Protein AF-A0A6Y2M581-F1 (afdb_monomer_lite)

Sequence (67 aa):
MSGIKKPGIVSVFLVSFANFSSIGIIAGAIKGLNEEQGNVVSRFGLKLVYGSTLVSVLSASIAALVL

Organism: Salmonella infantis (NCBI:txid595)

Secondary structure (DSSP, 8-state):
--SSHHHHHHHHHHHHHHHHHHHHHHHHHHHHH-HHHHHHHHHHHHHHHHHHHHHHHHHHHHHHHH-

InterPro domains:
  IPR008276 Concentrative nucleoside transporter [PTHR10590] (6-66)
  IPR011657 Concentrative nucleoside transporter C-terminal domain [PF07662] (8-63)

Radius of gyration: 15.49 Å; chains: 1; bounding box: 34×16×44 Å

Foldseek 3Di:
DPPPLVVQLVVLLVVLVVVLVVLVVVLVVVCVVPVVVSVVSVVCNVVVNVVSNVVSVVRSVVSNVVD

pLDDT: mean 81.99, std 9.4, range [46.12, 92.62]

Structure (mmCIF, N/CA/C/O backbone):
data_AF-A0A6Y2M581-F1
#
_entry.id   AF-A0A6Y2M581-F1
#
loop_
_atom_site.group_PDB
_atom_site.id
_atom_site.type_symbol
_atom_site.label_atom_id
_atom_site.label_alt_id
_atom_site.label_comp_id
_atom_site.label_asym_id
_atom_site.label_entity_id
_atom_site.label_seq_id
_atom_site.pdbx_PDB_ins_code
_atom_site.Cartn_x
_atom_site.Cartn_y
_atom_site.Cartn_z
_atom_site.occupancy
_atom_site.B_iso_or_equiv
_atom_site.auth_seq_id
_atom_site.auth_comp_id
_atom_site.auth_asym_id
_atom_site.auth_atom_id
_atom_site.pdbx_PDB_model_num
ATOM 1 N N . MET A 1 1 ? 21.788 0.773 -25.606 1.00 46.12 1 MET A N 1
ATOM 2 C CA . MET A 1 1 ? 20.765 1.664 -25.007 1.00 46.12 1 MET A CA 1
ATOM 3 C C . MET A 1 1 ? 19.672 0.906 -24.219 1.00 46.12 1 MET A C 1
ATOM 5 O O . MET A 1 1 ? 18.563 1.402 -24.102 1.00 46.12 1 MET A O 1
ATOM 9 N N . SER A 1 2 ? 19.941 -0.273 -23.636 1.00 55.44 2 SER A N 1
ATOM 10 C CA . SER A 1 2 ? 18.924 -1.108 -22.953 1.00 55.44 2 SER A CA 1
ATOM 11 C C . SER A 1 2 ? 18.852 -0.925 -21.424 1.00 55.44 2 SER A C 1
ATOM 13 O O . SER A 1 2 ? 17.979 -1.501 -20.779 1.00 55.44 2 SER A O 1
ATOM 15 N N . GLY A 1 3 ? 19.745 -0.121 -20.833 1.00 55.84 3 GLY A N 1
ATOM 16 C CA . GLY A 1 3 ? 19.882 0.021 -19.375 1.00 55.84 3 GLY A CA 1
ATOM 17 C C . GLY A 1 3 ? 18.941 1.026 -18.697 1.00 55.84 3 GLY A C 1
ATOM 18 O O . GLY A 1 3 ? 18.772 0.947 -17.488 1.00 55.84 3 GLY A O 1
ATOM 19 N N . ILE A 1 4 ? 18.310 1.945 -19.440 1.00 57.44 4 ILE A N 1
ATOM 20 C CA . ILE A 1 4 ? 17.556 3.082 -18.861 1.00 57.44 4 ILE A CA 1
ATOM 21 C C . ILE A 1 4 ? 16.082 2.733 -18.565 1.00 57.44 4 ILE A C 1
ATOM 23 O O . ILE A 1 4 ? 15.465 3.325 -17.685 1.00 57.44 4 ILE A O 1
ATOM 27 N N . LYS A 1 5 ? 15.513 1.710 -19.217 1.00 58.38 5 LYS A N 1
ATOM 28 C CA . LYS A 1 5 ? 14.093 1.340 -19.033 1.00 58.38 5 LYS A CA 1
ATOM 29 C C . LYS A 1 5 ? 13.795 0.681 -17.677 1.00 58.38 5 LYS A C 1
ATOM 31 O O . LYS A 1 5 ? 12.783 0.976 -17.052 1.00 58.38 5 LYS A O 1
ATOM 36 N N . LYS A 1 6 ? 14.697 -0.180 -17.185 1.00 61.78 6 LYS A N 1
ATOM 37 C CA . LYS A 1 6 ? 14.570 -0.845 -15.873 1.00 61.78 6 LYS A CA 1
ATOM 38 C C . LYS A 1 6 ? 14.525 0.126 -14.678 1.00 61.78 6 LYS A C 1
ATOM 40 O O . LYS A 1 6 ? 13.636 -0.049 -13.848 1.00 61.78 6 LYS A O 1
ATOM 45 N N . PRO A 1 7 ? 15.416 1.133 -14.562 1.00 75.12 7 PRO A N 1
ATOM 46 C CA . PRO A 1 7 ? 15.362 2.063 -13.438 1.00 75.12 7 PRO A CA 1
ATOM 47 C C . PRO A 1 7 ? 14.068 2.885 -13.418 1.00 75.12 7 PRO A C 1
ATOM 49 O O . PRO A 1 7 ? 13.523 3.078 -12.341 1.00 75.12 7 PRO A O 1
ATOM 52 N N . GLY A 1 8 ? 13.509 3.269 -14.575 1.00 78.50 8 GLY A N 1
ATOM 53 C CA . GLY A 1 8 ? 12.240 4.012 -14.636 1.00 78.50 8 GLY A CA 1
ATOM 54 C C . GLY A 1 8 ? 11.049 3.247 -14.046 1.00 78.50 8 GLY A C 1
ATOM 55 O O . GLY A 1 8 ? 10.297 3.793 -13.242 1.00 78.50 8 GLY A O 1
ATOM 56 N N . ILE A 1 9 ? 10.916 1.959 -14.373 1.00 81.75 9 ILE A N 1
ATOM 57 C CA . ILE A 1 9 ? 9.845 1.099 -13.839 1.00 81.75 9 ILE A CA 1
ATOM 58 C C . ILE A 1 9 ? 9.991 0.929 -12.318 1.00 81.75 9 ILE A C 1
ATOM 60 O O . ILE A 1 9 ? 9.013 1.042 -11.579 1.00 81.75 9 ILE A O 1
ATOM 64 N N . VAL A 1 10 ? 11.222 0.707 -11.841 1.00 80.88 10 VAL A N 1
ATOM 65 C CA . VAL A 1 10 ? 11.520 0.582 -10.405 1.00 80.88 10 VAL A CA 1
ATOM 66 C C . VAL A 1 10 ? 11.248 1.898 -9.670 1.00 80.88 10 VAL A C 1
ATOM 68 O O . VAL A 1 10 ? 10.678 1.872 -8.584 1.00 80.88 10 VAL A O 1
ATOM 71 N N . SER A 1 11 ? 11.572 3.051 -10.264 1.00 82.69 11 SER A N 1
ATOM 72 C CA . SER A 1 11 ? 11.263 4.369 -9.698 1.00 82.69 11 SER A CA 1
ATOM 73 C C . SER A 1 11 ? 9.760 4.608 -9.553 1.00 82.69 11 SER A C 1
ATOM 75 O O . SER A 1 11 ? 9.325 5.066 -8.498 1.00 82.69 11 SER A O 1
ATOM 77 N N . VAL A 1 12 ? 8.954 4.263 -10.564 1.00 83.50 12 VAL A N 1
ATOM 78 C CA . VAL A 1 12 ? 7.487 4.414 -10.501 1.00 83.50 12 VAL A CA 1
ATOM 79 C C . VAL A 1 12 ? 6.888 3.498 -9.431 1.00 83.50 12 VAL A C 1
ATOM 81 O O . VAL A 1 12 ? 6.076 3.949 -8.621 1.00 83.50 12 VAL A O 1
ATOM 84 N N . PHE A 1 13 ? 7.338 2.242 -9.366 1.00 82.44 13 PHE A N 1
ATOM 85 C CA . PHE A 1 13 ? 6.919 1.304 -8.325 1.00 82.44 13 PHE A CA 1
ATOM 86 C C . PHE A 1 13 ? 7.288 1.804 -6.918 1.00 82.44 13 PHE A C 1
ATOM 88 O O . PHE A 1 13 ? 6.443 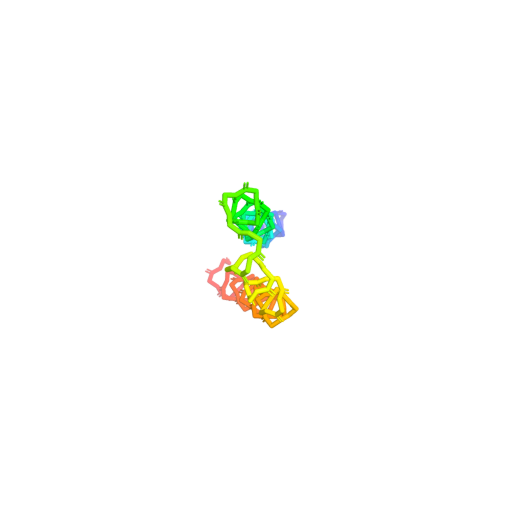1.801 -6.025 1.00 82.44 13 PHE A O 1
ATOM 95 N N . LEU A 1 14 ? 8.523 2.281 -6.715 1.00 80.56 14 LEU A N 1
ATOM 96 C CA . LEU A 1 14 ? 9.005 2.770 -5.419 1.00 80.56 14 LEU A CA 1
ATOM 97 C C . LEU A 1 14 ? 8.284 4.038 -4.958 1.00 80.56 14 LEU A C 1
ATOM 99 O O . LEU A 1 14 ? 7.903 4.108 -3.794 1.00 80.56 14 LEU A O 1
ATOM 103 N N . VAL A 1 15 ? 8.046 5.014 -5.842 1.00 83.94 15 VAL A N 1
ATOM 104 C CA . VAL A 1 15 ? 7.242 6.207 -5.515 1.00 83.94 15 VAL A CA 1
ATOM 105 C C . VAL A 1 15 ? 5.824 5.793 -5.121 1.00 83.94 15 VAL A C 1
ATOM 107 O O . VAL A 1 15 ? 5.293 6.267 -4.119 1.00 83.94 15 VAL A O 1
ATOM 110 N N . SER A 1 16 ? 5.222 4.849 -5.847 1.00 79.25 16 SER A N 1
ATOM 111 C CA . SER A 1 16 ? 3.885 4.348 -5.524 1.00 79.25 16 SER A CA 1
ATOM 112 C C . SER A 1 16 ? 3.841 3.537 -4.218 1.00 79.25 16 SER A C 1
ATOM 114 O O . SER A 1 16 ? 2.843 3.585 -3.505 1.00 79.25 16 SER A O 1
ATOM 116 N N . PHE A 1 17 ? 4.916 2.835 -3.854 1.00 73.25 17 PHE A N 1
ATOM 117 C CA . PHE A 1 17 ? 5.038 2.138 -2.568 1.00 73.25 17 PHE A CA 1
ATOM 118 C C . PHE A 1 17 ? 5.377 3.097 -1.411 1.00 73.25 17 PHE A C 1
ATOM 120 O O . PHE A 1 17 ? 4.938 2.896 -0.281 1.00 73.25 17 PHE A O 1
ATOM 127 N N . ALA A 1 18 ? 6.079 4.198 -1.683 1.00 73.12 18 ALA A N 1
ATOM 128 C CA . ALA A 1 18 ? 6.235 5.295 -0.731 1.00 73.12 18 ALA A CA 1
ATOM 129 C C . ALA A 1 18 ? 4.874 5.928 -0.387 1.00 73.12 18 ALA A C 1
ATOM 131 O O . ALA A 1 18 ? 4.640 6.281 0.767 1.00 73.12 18 ALA A O 1
ATOM 132 N N . ASN A 1 19 ? 3.926 5.948 -1.332 1.00 75.88 19 ASN A N 1
ATOM 133 C CA . ASN A 1 19 ? 2.542 6.341 -1.053 1.00 75.88 19 ASN A CA 1
ATOM 134 C C . ASN A 1 19 ? 1.796 5.333 -0.150 1.00 75.88 19 ASN A C 1
ATOM 136 O O . ASN A 1 19 ? 0.935 5.743 0.625 1.00 75.88 19 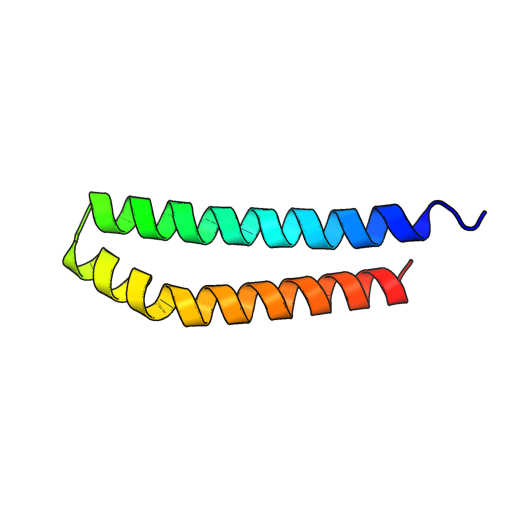ASN A O 1
ATOM 140 N N . PHE A 1 20 ? 2.139 4.035 -0.167 1.00 79.81 20 PHE A N 1
ATOM 141 C CA . PHE A 1 20 ? 1.624 3.067 0.818 1.00 79.81 20 PHE A CA 1
ATOM 142 C C . PHE A 1 20 ? 2.096 3.404 2.244 1.00 79.81 20 PHE A C 1
ATOM 144 O O . PHE A 1 20 ? 1.305 3.350 3.187 1.00 79.81 20 PHE A O 1
ATOM 151 N N . SER A 1 21 ? 3.348 3.847 2.399 1.00 82.00 21 SER A N 1
ATOM 152 C CA . SER A 1 21 ? 3.859 4.356 3.680 1.00 82.00 21 SER A CA 1
ATOM 153 C C . SER A 1 21 ? 3.020 5.532 4.201 1.00 82.00 21 SER A C 1
ATOM 155 O O . SER A 1 21 ? 2.645 5.560 5.374 1.00 82.00 21 SER A O 1
ATOM 157 N N . SER A 1 22 ? 2.613 6.454 3.318 1.00 83.25 22 SER A N 1
ATOM 158 C CA . SER A 1 22 ? 1.720 7.564 3.675 1.00 83.25 22 SER A CA 1
ATOM 159 C C . SER A 1 22 ? 0.364 7.095 4.212 1.00 83.25 22 SER A C 1
ATOM 161 O O . SER A 1 22 ? -0.138 7.694 5.157 1.00 83.25 22 SER A O 1
ATOM 163 N N . ILE A 1 23 ? -0.211 6.004 3.688 1.00 84.94 23 ILE A N 1
ATOM 164 C CA . ILE A 1 23 ? -1.463 5.424 4.214 1.00 84.94 23 ILE A CA 1
ATOM 165 C C . ILE A 1 23 ? -1.278 4.964 5.666 1.00 84.94 23 ILE A C 1
ATOM 167 O O . ILE A 1 23 ? -2.137 5.229 6.506 1.00 84.94 23 ILE A O 1
ATOM 171 N N . GLY A 1 24 ? -0.150 4.317 5.977 1.00 85.56 24 GLY A N 1
ATOM 172 C CA . GLY A 1 24 ? 0.186 3.897 7.339 1.00 85.56 24 GLY A CA 1
ATOM 173 C C . GLY A 1 24 ? 0.365 5.078 8.296 1.00 85.56 24 GLY A C 1
ATOM 174 O O . GLY A 1 24 ? -0.158 5.053 9.410 1.00 85.56 24 GLY A O 1
ATOM 175 N N . ILE A 1 25 ? 1.032 6.142 7.840 1.00 88.19 25 ILE A N 1
ATOM 176 C CA . ILE A 1 25 ? 1.211 7.380 8.612 1.00 88.19 25 ILE A CA 1
ATOM 177 C C . ILE A 1 25 ? -0.140 8.058 8.872 1.00 88.19 25 ILE A C 1
ATOM 179 O O . ILE A 1 25 ? -0.421 8.434 10.006 1.00 88.19 25 ILE A O 1
ATOM 183 N N . ILE A 1 26 ? -1.002 8.175 7.856 1.00 88.25 26 ILE A N 1
ATOM 184 C CA . ILE A 1 26 ? -2.335 8.784 7.985 1.00 88.25 26 ILE A CA 1
ATOM 185 C C . ILE A 1 26 ? -3.214 7.959 8.932 1.00 88.25 26 ILE A C 1
ATOM 187 O O . ILE A 1 26 ? -3.825 8.519 9.838 1.00 88.25 26 ILE A O 1
ATOM 191 N N . ALA A 1 27 ? -3.247 6.632 8.781 1.00 87.88 27 ALA A N 1
ATOM 192 C CA . ALA A 1 27 ? -4.006 5.757 9.673 1.00 87.88 27 ALA A CA 1
ATOM 193 C C . ALA A 1 27 ? -3.509 5.842 11.128 1.00 87.88 27 ALA A C 1
ATOM 195 O O . ALA A 1 27 ? -4.320 5.900 12.054 1.00 87.88 27 ALA A O 1
ATOM 196 N N . GLY A 1 28 ? -2.188 5.904 11.329 1.00 87.88 28 GLY A N 1
ATOM 197 C CA . GLY A 1 28 ? -1.570 6.086 12.643 1.00 87.88 28 GLY A CA 1
ATOM 198 C C . GLY A 1 28 ? -1.881 7.449 13.266 1.00 87.88 28 GLY A C 1
ATOM 199 O O . GLY A 1 28 ? -2.247 7.514 14.437 1.00 87.88 28 GLY A O 1
ATOM 200 N N . ALA A 1 29 ? -1.814 8.525 12.479 1.00 92.31 29 ALA A N 1
ATOM 201 C CA . ALA A 1 29 ? -2.145 9.877 12.925 1.00 92.31 29 ALA A CA 1
ATOM 202 C C . ALA A 1 29 ? -3.625 10.004 13.320 1.00 92.31 29 ALA A C 1
ATOM 204 O O . ALA A 1 29 ? -3.933 10.539 14.382 1.00 92.31 29 ALA A O 1
ATOM 205 N N . ILE A 1 30 ? -4.541 9.455 12.512 1.00 90.56 30 ILE A N 1
ATOM 206 C CA . ILE A 1 30 ? -5.979 9.456 12.820 1.00 90.56 30 ILE A CA 1
ATOM 207 C C . ILE A 1 30 ? -6.244 8.669 14.102 1.00 90.56 30 ILE A C 1
ATOM 209 O O . ILE A 1 30 ? -6.988 9.144 14.952 1.00 90.56 30 ILE A O 1
ATOM 213 N N . LYS A 1 31 ? -5.598 7.511 14.286 1.00 88.75 31 LYS A N 1
ATOM 214 C CA . LYS A 1 31 ? -5.738 6.710 15.508 1.00 88.75 31 LYS A CA 1
ATOM 215 C C . LYS A 1 31 ? -5.190 7.403 16.756 1.00 88.75 31 LYS A C 1
ATOM 217 O O . LYS A 1 31 ? -5.782 7.250 17.817 1.00 88.75 31 LYS A O 1
ATOM 222 N N . GLY A 1 32 ? -4.115 8.182 16.628 1.00 90.44 32 GLY A N 1
ATOM 223 C CA . GLY A 1 32 ? -3.587 9.006 17.720 1.00 90.44 32 GLY A CA 1
ATOM 224 C C . GLY A 1 32 ? -4.488 10.186 18.105 1.00 90.44 32 GLY A C 1
ATOM 225 O O . GLY A 1 32 ? -4.461 10.612 19.254 1.00 90.44 32 GLY A O 1
ATOM 226 N N . LEU A 1 33 ? -5.294 10.702 17.168 1.00 92.62 33 LEU A N 1
ATOM 227 C CA . LEU A 1 33 ? -6.257 11.787 17.415 1.00 92.62 33 LEU A CA 1
ATOM 228 C C . LEU A 1 33 ? -7.624 11.277 17.891 1.00 92.62 33 LEU A C 1
ATOM 230 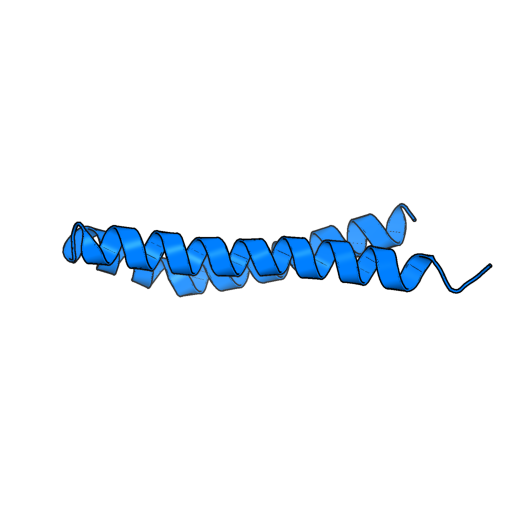O O . LEU A 1 33 ? -8.280 11.923 18.703 1.00 92.62 33 LEU A O 1
ATOM 234 N N . ASN A 1 34 ? -8.078 10.146 17.355 1.00 90.75 34 ASN A N 1
ATOM 235 C CA . ASN A 1 34 ? -9.353 9.524 17.676 1.00 90.75 34 ASN A CA 1
ATOM 236 C C . ASN A 1 34 ? -9.254 8.010 17.443 1.00 90.75 34 ASN A C 1
ATOM 238 O O . ASN A 1 34 ? -9.181 7.541 16.304 1.00 90.75 34 ASN A O 1
ATOM 242 N N . GLU A 1 35 ? -9.290 7.235 18.526 1.00 88.81 35 GLU A N 1
ATOM 243 C CA . GLU A 1 35 ? -9.147 5.780 18.453 1.00 88.81 35 GLU A CA 1
ATOM 244 C C . GLU A 1 35 ? -10.284 5.089 17.694 1.00 88.81 35 GLU A C 1
ATOM 246 O O . GLU A 1 35 ? -10.029 4.123 16.974 1.00 88.81 35 GLU A O 1
ATOM 251 N N . GLU A 1 36 ? -11.522 5.578 17.801 1.00 90.19 36 GLU A N 1
ATOM 252 C CA . GLU A 1 36 ? -12.692 4.987 17.143 1.00 90.19 36 GLU A CA 1
ATOM 253 C C . GLU A 1 36 ? -12.595 5.144 15.619 1.00 90.19 36 GLU A C 1
ATOM 255 O O . GLU A 1 36 ? -12.630 4.157 14.878 1.00 90.19 36 GLU A O 1
ATOM 260 N N . GLN A 1 37 ? -12.360 6.375 15.153 1.00 86.12 37 GLN A N 1
ATOM 261 C CA . GLN A 1 37 ? -12.106 6.682 13.740 1.00 86.12 37 GLN A CA 1
ATOM 262 C C . GLN A 1 37 ? -10.851 5.964 13.232 1.00 86.12 37 GLN A C 1
ATOM 264 O O . GLN A 1 37 ? -10.850 5.377 12.149 1.00 86.12 37 GLN A O 1
ATOM 269 N N . GLY A 1 38 ? -9.790 5.931 14.040 1.00 87.19 38 GLY A N 1
ATOM 270 C CA . GLY A 1 38 ? -8.564 5.210 13.725 1.00 87.19 38 GLY A CA 1
ATOM 271 C C . GLY A 1 38 ? -8.785 3.715 13.538 1.00 87.19 38 GLY A C 1
ATOM 272 O O . GLY A 1 38 ? -8.206 3.124 12.628 1.00 87.19 38 GLY A O 1
ATOM 273 N N . ASN A 1 39 ? -9.640 3.084 14.345 1.00 86.50 39 ASN A N 1
ATOM 274 C CA . ASN A 1 39 ? -9.948 1.660 14.231 1.00 86.50 39 ASN A CA 1
ATOM 275 C C . ASN A 1 39 ? -10.776 1.351 12.971 1.00 86.50 39 ASN A C 1
ATOM 277 O O . ASN A 1 39 ? -10.546 0.330 12.316 1.00 86.50 39 ASN A O 1
ATOM 281 N N . VAL A 1 40 ? -11.674 2.262 12.578 1.00 88.06 40 VAL A N 1
ATOM 282 C CA . VAL A 1 40 ? -12.387 2.190 11.294 1.00 88.06 40 VAL A CA 1
ATOM 283 C C . VAL A 1 40 ? -11.391 2.266 10.134 1.00 88.06 40 VAL A C 1
ATOM 285 O O . VAL A 1 40 ? -11.362 1.360 9.302 1.00 88.06 40 VAL A O 1
ATOM 288 N N . VAL A 1 41 ? -10.504 3.267 10.110 1.00 85.69 41 VAL A N 1
ATOM 289 C CA . VAL A 1 41 ? -9.485 3.424 9.052 1.00 85.69 41 VAL A CA 1
ATOM 290 C C . VAL A 1 41 ? -8.518 2.234 9.022 1.00 85.69 41 VAL A C 1
ATOM 292 O O . VAL A 1 41 ? -8.207 1.717 7.950 1.00 85.69 41 VAL A O 1
ATOM 295 N N . SER A 1 42 ? -8.111 1.723 10.187 1.00 83.00 42 SER A N 1
ATOM 296 C CA . SER A 1 42 ? -7.238 0.545 10.316 1.00 83.00 42 SER A CA 1
ATOM 297 C C . SER A 1 42 ? -7.879 -0.720 9.738 1.00 83.00 42 SER A C 1
ATOM 299 O O . SER A 1 42 ? -7.198 -1.514 9.090 1.00 83.00 42 SER A O 1
ATOM 301 N N . ARG A 1 43 ? -9.199 -0.899 9.906 1.00 84.56 43 ARG A N 1
ATOM 302 C CA . ARG A 1 43 ? -9.953 -2.005 9.288 1.00 84.56 43 ARG A CA 1
ATOM 303 C C . ARG A 1 43 ? -9.998 -1.913 7.767 1.00 84.56 43 ARG A C 1
ATOM 305 O O . ARG A 1 43 ? -9.947 -2.941 7.094 1.00 84.56 43 ARG A O 1
ATOM 312 N N . PHE A 1 44 ? -10.054 -0.702 7.219 1.00 85.69 44 PHE A N 1
ATOM 313 C CA . PHE A 1 44 ? -9.885 -0.491 5.782 1.00 85.69 44 PHE A CA 1
ATOM 314 C C . PHE A 1 44 ? -8.423 -0.593 5.336 1.00 85.69 44 PHE A C 1
ATOM 316 O O . PHE A 1 44 ? -8.181 -0.789 4.148 1.00 85.69 44 PHE A O 1
ATOM 323 N N . GLY A 1 45 ? -7.464 -0.566 6.266 1.00 82.81 45 GLY A N 1
ATOM 324 C CA . GLY A 1 45 ? -6.029 -0.676 6.015 1.00 82.81 45 GLY A CA 1
ATOM 325 C C . GLY A 1 45 ? -5.666 -1.840 5.097 1.00 82.81 45 GLY A C 1
ATOM 326 O O . GLY A 1 45 ? -5.014 -1.617 4.088 1.00 82.81 45 GLY A O 1
ATOM 327 N N . LEU A 1 46 ? -6.164 -3.056 5.349 1.00 81.31 46 LEU A N 1
ATOM 328 C CA . LEU A 1 46 ? -5.897 -4.216 4.478 1.00 81.31 46 LEU A CA 1
ATOM 329 C C . LEU A 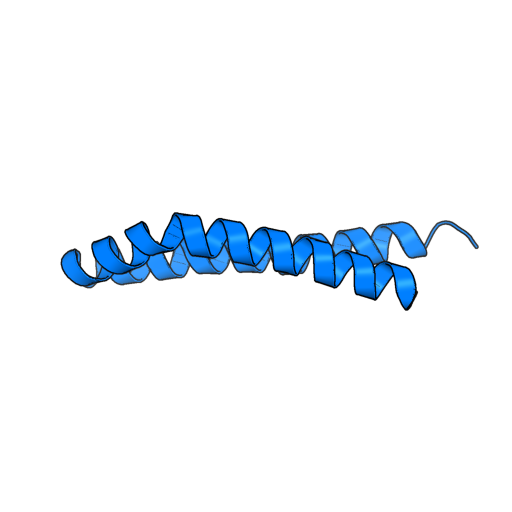1 46 ? -6.447 -4.044 3.049 1.00 81.31 46 LEU A C 1
ATOM 331 O O . LEU A 1 46 ? -5.774 -4.408 2.085 1.00 81.31 46 LEU A O 1
ATOM 335 N N . LYS A 1 47 ? -7.636 -3.444 2.890 1.00 84.44 47 LYS A N 1
ATOM 336 C CA . LYS A 1 47 ? -8.203 -3.104 1.570 1.00 84.44 47 LYS A CA 1
ATOM 337 C C . LYS A 1 47 ? -7.396 -2.005 0.871 1.00 84.44 47 LYS A C 1
ATOM 339 O O . LYS A 1 47 ? -7.219 -2.065 -0.343 1.00 84.44 47 LYS A O 1
ATOM 344 N N . LEU A 1 48 ? -6.887 -1.035 1.629 1.00 84.88 48 LEU A N 1
ATOM 345 C CA . LEU A 1 48 ? -6.036 0.043 1.129 1.00 84.88 48 LEU A CA 1
ATOM 346 C C . LEU A 1 48 ? -4.655 -0.476 0.707 1.00 84.88 48 LEU A C 1
ATOM 348 O O . LEU A 1 48 ? -4.180 -0.092 -0.357 1.00 84.88 48 LEU 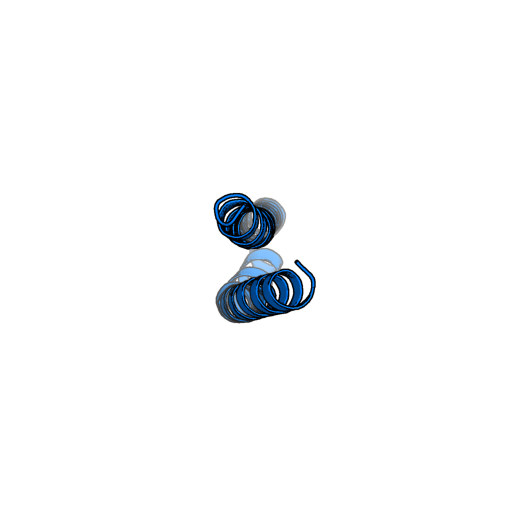A O 1
ATOM 352 N N . VAL A 1 49 ? -4.050 -1.395 1.472 1.00 82.88 49 VAL A N 1
ATOM 353 C CA . VAL A 1 49 ? -2.788 -2.065 1.107 1.00 82.88 49 VAL A CA 1
ATOM 354 C C . VAL A 1 49 ? -2.975 -2.772 -0.229 1.00 82.88 49 VAL A C 1
ATOM 356 O O . VAL A 1 49 ? -2.244 -2.498 -1.177 1.00 82.88 49 VAL A O 1
ATOM 359 N N . TYR A 1 50 ? -4.010 -3.607 -0.332 1.00 85.12 50 TYR A N 1
ATOM 360 C CA . TYR A 1 50 ? -4.297 -4.377 -1.536 1.00 85.12 50 TYR A CA 1
ATOM 361 C C . TYR A 1 50 ? -4.525 -3.478 -2.762 1.00 85.12 50 TYR A C 1
ATOM 363 O O . TYR A 1 50 ? -3.915 -3.690 -3.810 1.00 85.12 50 TYR A O 1
ATOM 371 N N . GLY A 1 51 ? -5.330 -2.420 -2.615 1.00 86.94 51 GLY A N 1
ATOM 372 C CA . GLY A 1 51 ? -5.537 -1.426 -3.670 1.00 86.94 51 GLY A CA 1
ATOM 373 C C . GLY A 1 51 ? -4.248 -0.697 -4.061 1.00 86.94 51 GLY A C 1
ATOM 374 O O . GLY A 1 51 ? -3.966 -0.546 -5.247 1.00 86.94 51 GLY A O 1
ATOM 375 N N . SER A 1 52 ? -3.426 -0.303 -3.084 1.00 84.75 52 SER A N 1
ATOM 376 C CA . SER A 1 52 ? -2.166 0.408 -3.334 1.00 84.75 52 SER A CA 1
ATOM 377 C C . SER A 1 52 ? -1.122 -0.462 -4.045 1.00 84.75 52 SER A C 1
ATOM 379 O O . SER A 1 52 ? -0.433 0.020 -4.942 1.00 84.75 52 SER A O 1
ATOM 381 N N . THR A 1 53 ? -1.043 -1.759 -3.724 1.00 85.88 53 THR A N 1
ATOM 382 C CA . THR A 1 53 ? -0.175 -2.714 -4.426 1.00 85.88 53 THR A CA 1
ATOM 383 C C . THR A 1 53 ? -0.633 -2.925 -5.868 1.00 85.88 53 THR A C 1
ATOM 385 O O . THR A 1 53 ? 0.197 -2.876 -6.775 1.00 85.88 53 THR A O 1
ATOM 388 N N . LEU A 1 54 ? -1.940 -3.095 -6.104 1.00 87.69 54 LEU A N 1
ATOM 389 C CA . LEU A 1 54 ? -2.489 -3.230 -7.458 1.00 87.69 54 LEU A CA 1
ATOM 390 C C . LEU A 1 54 ? -2.242 -1.977 -8.305 1.00 87.69 54 LEU A C 1
ATOM 392 O O . LEU A 1 54 ? -1.790 -2.090 -9.443 1.00 87.69 54 LEU A O 1
ATOM 396 N N . VAL A 1 55 ? -2.474 -0.788 -7.741 1.00 87.56 55 VAL A N 1
ATOM 397 C CA . VAL A 1 55 ? -2.183 0.492 -8.405 1.00 87.56 55 VAL A CA 1
ATOM 398 C C . VAL A 1 55 ? -0.690 0.632 -8.696 1.00 87.56 55 VAL A C 1
ATOM 400 O O . VAL A 1 55 ? -0.333 1.069 -9.785 1.00 87.56 55 VAL A O 1
ATOM 403 N N . SER A 1 56 ? 0.186 0.215 -7.779 1.00 85.88 56 SER A N 1
ATOM 404 C CA . SER A 1 56 ? 1.638 0.261 -7.983 1.00 85.88 56 SER A CA 1
ATOM 405 C C . SER A 1 56 ? 2.088 -0.624 -9.152 1.00 85.88 56 SER A C 1
ATOM 407 O O . SER A 1 56 ? 2.829 -0.175 -10.026 1.00 85.88 56 SER A O 1
ATOM 409 N N . VAL A 1 57 ? 1.580 -1.859 -9.232 1.00 87.12 57 VAL A N 1
ATOM 410 C CA . VAL A 1 57 ? 1.876 -2.783 -10.341 1.00 87.12 57 VAL A CA 1
ATOM 411 C C . VAL A 1 57 ? 1.283 -2.284 -11.660 1.00 87.12 57 VAL A C 1
ATOM 413 O O . VAL A 1 57 ? 1.950 -2.348 -12.694 1.00 87.12 57 VAL A O 1
ATOM 416 N N . LEU A 1 58 ? 0.061 -1.747 -11.641 1.00 89.44 58 LEU A N 1
ATOM 417 C CA . LEU A 1 58 ? -0.575 -1.162 -12.820 1.00 89.44 58 LEU A CA 1
ATOM 418 C C . LEU A 1 58 ? 0.215 0.049 -13.333 1.00 89.44 58 LEU A C 1
ATOM 420 O O . LEU A 1 58 ? 0.510 0.127 -14.521 1.00 89.44 58 LEU A O 1
ATOM 424 N N . SER A 1 59 ? 0.610 0.956 -12.441 1.00 86.62 59 SER A N 1
ATOM 425 C CA . SER A 1 59 ? 1.391 2.149 -12.776 1.00 86.62 59 SER A CA 1
ATOM 426 C C . SER A 1 59 ? 2.767 1.777 -13.339 1.00 86.62 59 SER A C 1
ATOM 428 O O . SER A 1 59 ? 3.187 2.308 -14.366 1.00 86.62 59 SER A O 1
ATOM 430 N N . ALA A 1 60 ? 3.430 0.778 -12.745 1.00 86.31 60 ALA A N 1
ATOM 431 C CA . ALA A 1 60 ? 4.674 0.217 -13.265 1.00 86.31 60 ALA A CA 1
ATOM 432 C C . ALA A 1 60 ? 4.493 -0.437 -14.649 1.00 86.31 60 ALA A C 1
ATOM 434 O O . ALA A 1 60 ? 5.358 -0.296 -15.511 1.00 86.31 60 ALA A O 1
ATOM 435 N N . SER A 1 61 ? 3.362 -1.109 -14.886 1.00 87.62 61 SER A N 1
ATOM 436 C CA . SER A 1 61 ? 3.031 -1.726 -16.179 1.00 87.62 61 SER A CA 1
ATOM 437 C C . SER A 1 61 ? 2.769 -0.676 -17.260 1.00 87.62 61 SER A C 1
ATOM 439 O O . SER A 1 61 ? 3.269 -0.804 -18.374 1.00 87.62 61 SER A O 1
ATOM 441 N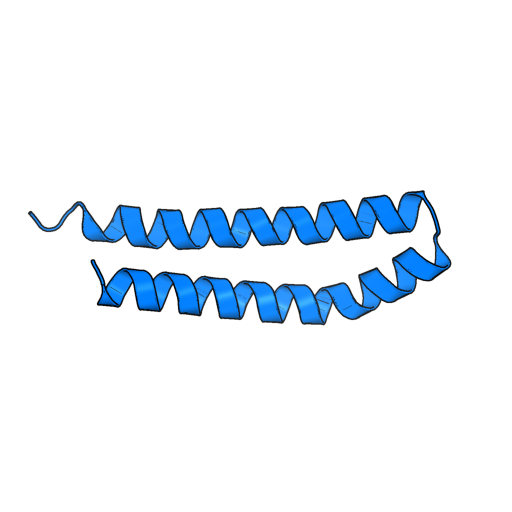 N . ILE A 1 62 ? 2.047 0.399 -16.929 1.00 87.88 62 ILE A N 1
ATOM 442 C CA . ILE A 1 62 ? 1.828 1.535 -17.835 1.00 87.88 62 ILE A CA 1
ATOM 443 C C . ILE A 1 62 ? 3.164 2.218 -18.147 1.00 87.88 62 ILE A C 1
ATOM 445 O O . ILE A 1 62 ? 3.469 2.455 -19.313 1.00 87.88 62 ILE A O 1
ATOM 449 N N . ALA A 1 63 ? 4.004 2.467 -17.139 1.00 86.00 63 ALA A N 1
ATOM 450 C CA . ALA A 1 63 ? 5.340 3.024 -17.343 1.00 86.00 63 ALA A CA 1
ATOM 451 C C . ALA A 1 63 ? 6.210 2.127 -18.239 1.00 86.00 63 ALA A C 1
ATOM 453 O O . ALA A 1 63 ? 6.933 2.636 -19.088 1.00 86.00 63 ALA A O 1
ATOM 454 N N . ALA A 1 64 ? 6.107 0.803 -18.096 1.00 82.38 64 ALA A N 1
ATOM 455 C CA . ALA A 1 64 ? 6.816 -0.156 -18.940 1.00 82.38 64 ALA A CA 1
ATOM 456 C C . ALA A 1 64 ? 6.321 -0.175 -20.397 1.00 82.38 64 ALA A C 1
ATOM 458 O O . ALA A 1 64 ? 7.107 -0.470 -21.292 1.00 82.38 64 ALA A O 1
ATOM 459 N N . LEU A 1 65 ? 5.038 0.116 -20.638 1.00 82.19 65 LEU A N 1
ATOM 460 C CA . LEU A 1 65 ? 4.470 0.223 -21.987 1.00 82.19 65 LEU A CA 1
ATOM 461 C C . LEU A 1 65 ? 4.818 1.553 -22.669 1.00 82.19 65 LEU A C 1
ATOM 463 O O . LEU A 1 65 ? 4.942 1.595 -23.890 1.00 82.19 65 LEU A O 1
ATOM 467 N N . VAL A 1 66 ? 4.952 2.632 -21.895 1.00 82.94 66 VAL A N 1
ATOM 468 C CA . VAL A 1 66 ? 5.214 3.986 -22.410 1.00 82.94 66 VAL A CA 1
ATOM 469 C C . VAL A 1 66 ? 6.711 4.255 -22.634 1.00 82.94 66 VAL A C 1
ATOM 471 O O . VAL A 1 66 ? 7.051 5.009 -23.545 1.00 82.94 66 VAL A O 1
ATOM 474 N N . LEU A 1 67 ? 7.605 3.659 -21.829 1.00 70.00 67 LEU A N 1
ATOM 475 C CA . LEU A 1 67 ? 9.068 3.846 -21.897 1.00 70.00 67 LEU A CA 1
ATOM 476 C C . LEU A 1 67 ? 9.762 2.861 -22.839 1.00 70.00 67 LEU A C 1
ATOM 478 O O . LEU A 1 67 ? 10.653 3.292 -23.605 1.00 70.00 67 LEU A O 1
#